Protein AF-H8H352-F1 (afdb_monomer)

Mean predicted aligned error: 6.51 Å

Organism: Deinococcus gobiensis (strain DSM 21396 / JCM 16679 / CGMCC 1.7299 / I-0) (NCBI:txid745776)

Nearest PDB structures (foldseek):
  1huu-assembly1_A-2  TM=8.001E-01  e=1.794E-04  Geobacillus stearothermophilus
  5eka-assembly1_A-2  TM=8.089E-01  e=4.527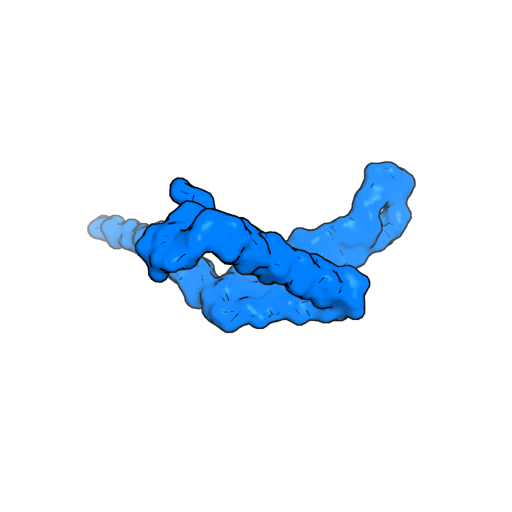E-04  Thermus thermophilus HB8
  5fbm-assembly1_B  TM=8.476E-01  e=1.220E-03  Streptococcus mutans UA159
  6n2l-assembly1_A-2  TM=8.373E-01  e=9.367E-04  Burkholderia ambifaria MC40-6
  6oaj-assembly1_B  TM=7.773E-01  e=4.890E-03  Escherichia coli K-12

Foldseek 3Di:
DDQLVVVVVVPDDSVRSVVVVVVVVVVCVVCQVVQHWDADPQFWIKHWAADDDDPPDDRIDIDTDGDPNNCVVPDDPDPPDD

Secondary structure (DSSP, 8-state):
--HHHHHHHTT--HHHHHHHHHHHHHHHHHHHHTT--EEETTTEEEEEEE----TTS-SEEEEEEE-HHHHHHHSPP-----

Radius of gyration: 17.46 Å; Cα contacts (8 Å, |Δi|>4): 84; chains: 1; bounding box: 42×35×46 Å

Sequence (82 aa):
MELAQHLQELGHSRDTAHAIVDVVCAAIALALTSGHNVTLRNLGTFRLHPYMPRPGLPSAAVTFQPAPELRDFLAPPARIVP

Solvent-accessible surface area (backbone atoms only — not comparable to full-atom values): 4920 Å² total; per-residue (Å²): 138,56,72,44,56,54,39,31,76,75,69,39,53,67,70,54,21,47,48,53,55,51,51,53,54,49,53,53,52,53,38,32,78,71,75,38,69,48,75,46,88,66,46,23,35,39,39,63,47,76,47,79,84,46,94,98,51,75,51,53,46,80,47,77,48,68,24,70,61,38,49,60,70,69,46,76,79,82,80,82,76,132

Structure (mmCIF, N/CA/C/O backbone):
data_AF-H8H352-F1
#
_entry.id   AF-H8H352-F1
#
loop_
_atom_site.group_PDB
_atom_site.id
_atom_site.type_symbol
_atom_site.label_atom_id
_atom_site.label_alt_id
_atom_site.label_comp_id
_atom_site.label_asym_id
_atom_site.label_entity_id
_atom_site.label_seq_id
_atom_site.pdbx_PDB_ins_code
_atom_site.Cartn_x
_atom_site.Cartn_y
_atom_site.Cartn_z
_atom_site.occupancy
_atom_site.B_iso_or_equiv
_atom_site.auth_seq_id
_atom_site.auth_comp_id
_atom_site.auth_asym_id
_atom_site.auth_atom_id
_atom_site.pdbx_PDB_model_num
ATOM 1 N N . MET A 1 1 ? 3.232 12.660 12.625 1.00 56.88 1 MET A N 1
ATOM 2 C CA . MET A 1 1 ? 3.673 11.324 13.072 1.00 56.88 1 MET A CA 1
ATOM 3 C C . MET A 1 1 ? 3.800 10.432 11.855 1.00 56.88 1 MET A C 1
ATOM 5 O O . MET A 1 1 ? 2.922 10.490 11.001 1.00 56.88 1 MET A O 1
ATOM 9 N N . GLU A 1 2 ? 4.886 9.671 11.753 1.00 86.19 2 GLU A N 1
ATOM 10 C CA . GLU A 1 2 ? 5.134 8.726 10.654 1.00 86.19 2 GLU A CA 1
ATOM 11 C C . GLU A 1 2 ? 4.591 7.326 11.000 1.00 86.19 2 GLU A C 1
ATOM 13 O O . GLU A 1 2 ? 4.576 6.935 12.165 1.00 86.19 2 GLU A O 1
ATOM 18 N N . LEU A 1 3 ? 4.157 6.544 10.004 1.00 87.50 3 LEU A N 1
ATOM 19 C CA . LEU A 1 3 ? 3.526 5.226 10.206 1.00 87.50 3 LEU A CA 1
ATOM 20 C C . LEU A 1 3 ? 4.402 4.250 11.015 1.00 87.50 3 LEU A C 1
ATOM 22 O O . LEU A 1 3 ? 3.907 3.568 11.910 1.00 87.50 3 LEU A O 1
ATOM 26 N N . ALA A 1 4 ? 5.710 4.216 10.746 1.00 88.75 4 ALA A N 1
ATOM 27 C CA . ALA A 1 4 ? 6.653 3.368 11.477 1.00 88.75 4 ALA A CA 1
ATOM 28 C C . ALA A 1 4 ? 6.792 3.772 12.955 1.00 88.75 4 ALA A C 1
ATOM 30 O O . ALA A 1 4 ? 7.054 2.925 13.805 1.00 88.75 4 ALA A O 1
ATOM 31 N N . GLN A 1 5 ? 6.605 5.052 13.283 1.00 91.00 5 GLN A N 1
ATOM 32 C CA . GLN A 1 5 ? 6.609 5.520 14.668 1.00 91.00 5 GLN A CA 1
ATOM 33 C C . GLN A 1 5 ? 5.360 5.033 15.408 1.00 91.00 5 GLN A C 1
ATOM 35 O O . GLN A 1 5 ? 5.464 4.543 16.527 1.00 9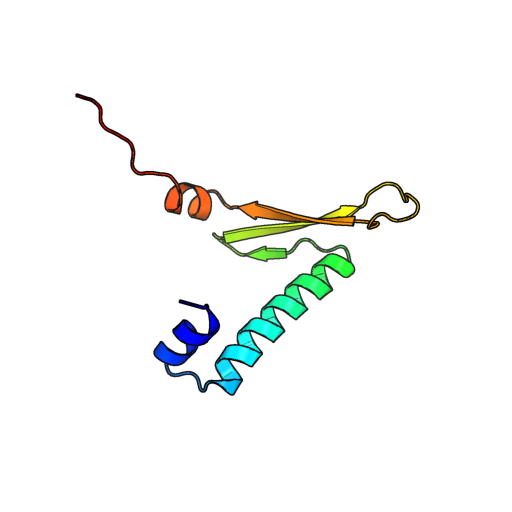1.00 5 GLN A O 1
ATOM 40 N N . HIS A 1 6 ? 4.200 5.066 14.752 1.00 92.38 6 HIS A N 1
ATOM 41 C CA . HIS A 1 6 ? 2.969 4.555 15.349 1.00 92.38 6 HIS A CA 1
ATOM 42 C C . HIS A 1 6 ? 3.023 3.037 15.598 1.00 92.38 6 HIS A C 1
ATOM 44 O O . HIS A 1 6 ? 2.578 2.550 16.631 1.00 92.38 6 HIS A O 1
ATOM 50 N N . LEU A 1 7 ? 3.650 2.273 14.698 1.00 92.31 7 LEU A N 1
ATOM 51 C CA . LEU A 1 7 ? 3.902 0.845 14.927 1.00 92.31 7 LEU A CA 1
ATOM 52 C C . LEU A 1 7 ? 4.820 0.599 16.138 1.00 92.31 7 LEU A C 1
ATOM 54 O O . LEU A 1 7 ? 4.629 -0.378 16.860 1.00 92.31 7 LEU A O 1
ATOM 58 N N . GLN A 1 8 ? 5.786 1.483 16.397 1.00 92.38 8 GLN A N 1
ATOM 59 C CA . GLN A 1 8 ? 6.625 1.389 17.598 1.00 92.38 8 GLN A CA 1
ATOM 60 C C . GLN A 1 8 ? 5.824 1.647 18.878 1.00 92.38 8 GLN A C 1
ATOM 62 O O . GLN A 1 8 ? 6.002 0.932 19.861 1.00 92.38 8 GLN A O 1
ATOM 67 N N . GLU A 1 9 ? 4.898 2.609 18.860 1.00 93.38 9 GLU A N 1
ATOM 68 C CA . GLU A 1 9 ? 3.985 2.879 19.983 1.00 93.38 9 GLU A CA 1
ATOM 69 C C . GLU A 1 9 ? 3.085 1.675 20.305 1.00 93.38 9 GLU A C 1
ATOM 71 O O . GLU A 1 9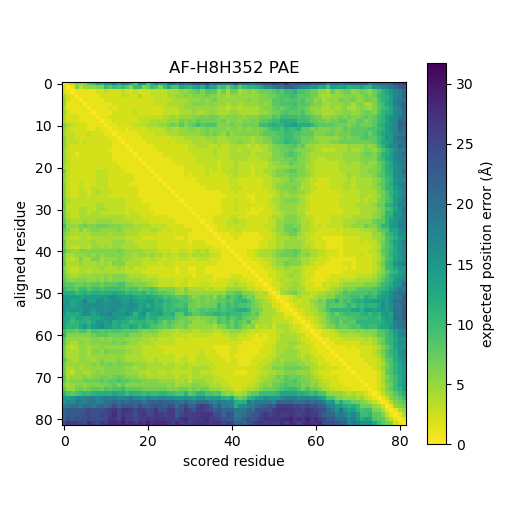 ? 2.748 1.447 21.464 1.00 93.38 9 GLU A O 1
ATOM 76 N N . LEU A 1 10 ? 2.755 0.863 19.296 1.00 93.06 10 LEU A N 1
ATOM 77 C CA . LEU A 1 10 ? 2.021 -0.399 19.451 1.00 93.06 10 LEU A CA 1
ATOM 78 C C . LEU A 1 10 ? 2.891 -1.562 19.974 1.00 93.06 10 LEU A C 1
ATOM 80 O O . LEU A 1 10 ? 2.385 -2.669 20.151 1.00 93.06 10 LEU A O 1
ATOM 84 N N . GLY A 1 11 ? 4.179 -1.327 20.247 1.00 93.50 11 GLY A N 1
ATOM 85 C CA . GLY A 1 11 ? 5.092 -2.293 20.867 1.00 93.50 11 GLY A CA 1
ATOM 86 C C . GLY A 1 11 ? 6.036 -3.016 19.903 1.00 93.50 11 GLY A C 1
ATOM 87 O O . GLY A 1 11 ? 6.764 -3.914 20.329 1.00 93.50 11 GLY A O 1
ATOM 88 N N . HIS A 1 12 ? 6.066 -2.649 18.619 1.00 92.94 12 HIS A N 1
ATOM 89 C CA . HIS A 1 12 ? 7.056 -3.196 17.689 1.00 92.94 12 HIS A CA 1
ATOM 90 C C . HIS A 1 12 ? 8.436 -2.565 17.912 1.00 92.94 12 HIS A C 1
ATOM 92 O O . HIS A 1 12 ? 8.556 -1.369 18.177 1.00 92.94 12 HIS A O 1
ATOM 98 N N . SER A 1 13 ? 9.509 -3.349 17.752 1.00 95.56 13 SER A N 1
ATOM 99 C CA . SER A 1 13 ? 10.853 -2.767 17.710 1.00 95.56 13 SER A CA 1
ATOM 100 C C . SER A 1 13 ? 10.986 -1.838 16.503 1.00 95.56 13 SER A C 1
ATOM 102 O O . SER A 1 13 ? 10.334 -2.045 15.476 1.00 95.56 13 SER A O 1
ATOM 104 N N . ARG A 1 14 ? 11.854 -0.827 16.607 1.00 92.06 14 ARG A N 1
ATOM 105 C CA . ARG A 1 14 ? 12.115 0.128 15.521 1.00 92.06 14 ARG A CA 1
ATOM 106 C C . ARG A 1 14 ? 12.411 -0.578 14.197 1.00 92.06 14 ARG A C 1
ATOM 108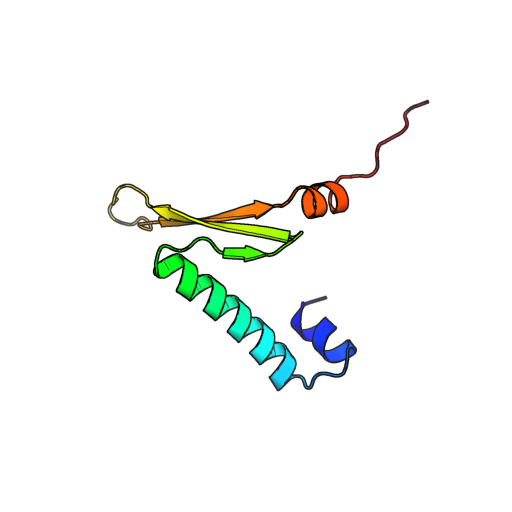 O O . ARG A 1 14 ? 11.747 -0.300 13.204 1.00 92.06 14 ARG A O 1
ATOM 115 N N . ASP A 1 15 ? 13.341 -1.529 14.204 1.00 93.69 15 ASP A N 1
ATOM 116 C CA . ASP A 1 15 ? 13.742 -2.261 12.998 1.00 93.69 15 ASP A CA 1
ATOM 117 C C . ASP A 1 15 ? 12.571 -3.043 12.393 1.00 93.69 15 ASP A C 1
ATOM 119 O O . ASP A 1 15 ? 12.366 -3.023 11.183 1.00 93.69 15 ASP A O 1
ATOM 123 N N . THR A 1 16 ? 11.744 -3.663 13.241 1.00 94.25 16 THR A N 1
ATOM 124 C CA . THR A 1 16 ? 10.550 -4.395 12.797 1.00 94.25 16 THR A CA 1
ATOM 125 C C . THR A 1 16 ? 9.515 -3.450 12.193 1.00 94.25 16 THR A C 1
ATOM 127 O O . THR A 1 16 ? 8.965 -3.740 11.136 1.00 94.25 16 THR A O 1
ATOM 130 N N . ALA A 1 17 ? 9.258 -2.308 12.831 1.00 92.25 17 ALA A N 1
ATOM 131 C CA . ALA A 1 17 ? 8.290 -1.328 12.352 1.00 92.25 17 ALA A CA 1
ATOM 132 C C . ALA A 1 17 ? 8.665 -0.771 10.971 1.00 92.25 17 ALA A C 1
ATOM 134 O O . ALA A 1 17 ? 7.810 -0.698 10.089 1.00 92.25 17 ALA A O 1
ATOM 135 N N . HIS A 1 18 ? 9.938 -0.423 10.763 1.00 92.62 18 HIS A N 1
ATOM 136 C CA . HIS A 1 18 ? 10.423 0.022 9.456 1.00 92.62 18 HIS A CA 1
ATOM 137 C C . HIS A 1 18 ? 10.361 -1.104 8.416 1.00 92.62 18 HIS A C 1
ATOM 139 O O . HIS A 1 18 ? 9.813 -0.897 7.334 1.00 92.62 18 HIS A O 1
ATOM 145 N N . ALA A 1 19 ? 10.811 -2.312 8.770 1.00 92.88 19 ALA A N 1
ATOM 146 C CA . ALA A 1 19 ? 10.767 -3.459 7.867 1.00 92.88 19 ALA A CA 1
ATOM 147 C C . ALA A 1 19 ? 9.336 -3.805 7.425 1.00 92.88 19 ALA A C 1
ATOM 149 O O . ALA A 1 19 ? 9.119 -4.120 6.259 1.00 92.88 19 ALA A O 1
ATOM 150 N N . ILE A 1 20 ? 8.345 -3.714 8.319 1.00 92.81 20 ILE A N 1
ATOM 151 C CA . ILE A 1 20 ? 6.934 -3.938 7.971 1.00 92.81 20 ILE A CA 1
ATOM 152 C C . ILE A 1 20 ? 6.481 -2.947 6.895 1.00 92.81 20 ILE A C 1
ATOM 154 O O . ILE A 1 20 ? 5.880 -3.360 5.902 1.00 92.81 20 ILE A O 1
ATOM 158 N N . VAL A 1 21 ? 6.769 -1.655 7.075 1.00 93.06 21 VAL A N 1
ATOM 159 C CA . VAL A 1 21 ? 6.374 -0.618 6.108 1.00 93.06 21 VAL A CA 1
ATOM 160 C C . VAL A 1 21 ? 7.031 -0.872 4.752 1.00 93.06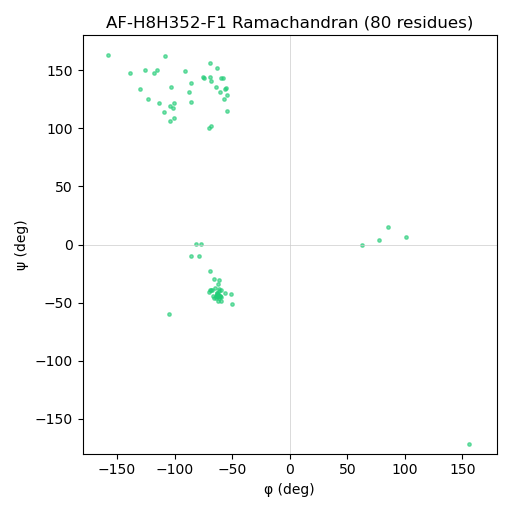 21 VAL A C 1
ATOM 162 O O . VAL A 1 21 ? 6.341 -0.868 3.731 1.00 93.06 21 VAL A O 1
ATOM 165 N N . ASP A 1 22 ? 8.329 -1.170 4.742 1.00 94.25 22 ASP A N 1
ATOM 166 C CA . ASP A 1 22 ? 9.077 -1.435 3.512 1.00 94.25 22 ASP A CA 1
ATOM 167 C C . ASP A 1 22 ? 8.558 -2.679 2.782 1.00 94.25 22 ASP A C 1
ATOM 169 O O . ASP A 1 22 ? 8.339 -2.640 1.570 1.00 94.25 22 ASP A O 1
ATOM 173 N N . VAL A 1 23 ? 8.289 -3.767 3.512 1.00 95.06 23 VAL A N 1
ATOM 174 C CA . VAL A 1 23 ? 7.759 -5.016 2.943 1.00 95.06 23 VAL A CA 1
ATOM 175 C C . VAL A 1 23 ? 6.379 -4.798 2.327 1.00 95.06 23 VAL A C 1
ATOM 177 O O . VAL A 1 23 ? 6.125 -5.273 1.218 1.00 95.06 23 VAL A O 1
ATOM 180 N N . VAL A 1 24 ? 5.492 -4.059 2.998 1.00 93.62 24 VAL A N 1
ATOM 181 C CA . VAL A 1 24 ? 4.154 -3.761 2.462 1.00 93.62 24 VAL A CA 1
ATOM 182 C C . VAL A 1 24 ? 4.256 -2.913 1.192 1.00 93.62 24 VAL A C 1
ATOM 184 O O . VAL A 1 24 ? 3.632 -3.249 0.182 1.00 93.62 24 VAL A O 1
ATOM 187 N N . CYS A 1 25 ? 5.076 -1.860 1.198 1.00 93.75 25 CYS A N 1
ATOM 188 C CA . CYS A 1 25 ? 5.311 -1.024 0.018 1.00 93.75 25 CYS A CA 1
ATOM 189 C C . CYS A 1 25 ? 5.899 -1.832 -1.150 1.00 93.75 25 CYS A C 1
ATOM 191 O O . CYS A 1 25 ? 5.426 -1.712 -2.284 1.00 93.75 25 CYS A O 1
ATOM 193 N N . ALA A 1 26 ? 6.883 -2.692 -0.877 1.00 95.44 26 ALA A N 1
ATOM 194 C CA . ALA A 1 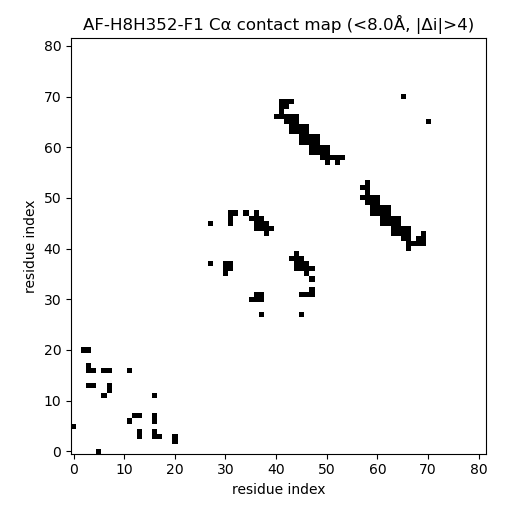26 ? 7.504 -3.554 -1.877 1.00 95.44 26 ALA A CA 1
ATOM 195 C C . ALA A 1 26 ? 6.507 -4.561 -2.470 1.00 95.44 26 ALA A C 1
ATOM 197 O O . ALA A 1 26 ? 6.479 -4.749 -3.686 1.00 95.44 26 ALA A O 1
ATOM 198 N N . ALA A 1 27 ? 5.649 -5.163 -1.642 1.00 96.00 27 ALA A N 1
ATOM 199 C CA . ALA A 1 27 ? 4.617 -6.091 -2.102 1.00 96.00 27 ALA A CA 1
ATOM 200 C C . ALA A 1 27 ? 3.594 -5.405 -3.023 1.00 96.00 27 ALA A C 1
ATOM 202 O O . ALA A 1 27 ? 3.232 -5.960 -4.064 1.00 96.00 27 ALA A O 1
ATOM 203 N N . ILE A 1 28 ? 3.169 -4.181 -2.684 1.00 95.56 28 ILE A N 1
ATOM 204 C CA . ILE A 1 28 ? 2.276 -3.386 -3.540 1.00 95.56 28 ILE A CA 1
ATOM 205 C C . ILE A 1 28 ? 2.962 -3.078 -4.875 1.00 95.56 28 ILE A C 1
ATOM 207 O O . ILE A 1 28 ? 2.376 -3.305 -5.934 1.00 95.56 28 ILE A O 1
ATOM 211 N N . ALA A 1 29 ? 4.206 -2.596 -4.835 1.00 93.38 29 ALA A N 1
ATOM 212 C CA . ALA A 1 29 ? 4.966 -2.266 -6.036 1.00 93.38 29 ALA A CA 1
ATOM 213 C C . ALA A 1 29 ? 5.147 -3.485 -6.955 1.00 93.38 29 ALA A C 1
ATOM 215 O O . ALA A 1 29 ? 4.906 -3.378 -8.157 1.00 93.38 29 ALA A O 1
ATOM 216 N N . LEU A 1 30 ? 5.500 -4.645 -6.394 1.00 96.06 30 LEU A N 1
ATOM 217 C CA . LEU A 1 30 ? 5.696 -5.888 -7.141 1.00 96.06 30 LEU A CA 1
ATOM 218 C C . LEU A 1 30 ? 4.412 -6.364 -7.831 1.00 96.06 30 LEU A C 1
ATOM 220 O O . LEU A 1 30 ? 4.443 -6.786 -8.988 1.00 96.06 30 LEU A O 1
ATOM 224 N N . ALA A 1 31 ? 3.273 -6.288 -7.142 1.00 96.19 31 ALA A N 1
ATOM 225 C CA . ALA A 1 31 ? 1.990 -6.648 -7.734 1.00 96.19 31 ALA A CA 1
ATOM 226 C C . ALA A 1 31 ? 1.639 -5.725 -8.914 1.00 96.19 31 ALA A C 1
ATOM 228 O O . ALA A 1 31 ? 1.257 -6.208 -9.981 1.00 96.19 31 ALA A O 1
ATOM 229 N N . LEU A 1 32 ? 1.850 -4.413 -8.758 1.00 94.81 32 LEU A N 1
ATOM 230 C CA . LEU A 1 32 ? 1.585 -3.425 -9.806 1.00 94.81 32 LEU A CA 1
ATOM 231 C C . LEU A 1 32 ? 2.475 -3.623 -11.037 1.00 94.81 32 LEU A C 1
ATOM 233 O O . LEU A 1 32 ? 1.972 -3.591 -12.161 1.00 94.81 32 LEU A O 1
ATOM 237 N N . THR A 1 33 ? 3.777 -3.860 -10.852 1.00 91.75 33 THR A N 1
ATOM 238 C CA . THR A 1 33 ? 4.704 -4.107 -11.973 1.00 91.75 33 THR A CA 1
ATOM 239 C C . THR A 1 33 ? 4.449 -5.445 -12.662 1.00 91.75 33 THR A C 1
ATOM 241 O O . THR A 1 33 ? 4.752 -5.582 -13.845 1.00 91.75 33 THR A O 1
ATOM 244 N N . SER A 1 34 ? 3.820 -6.392 -11.965 1.00 93.81 34 SER A N 1
ATOM 245 C CA . SER A 1 34 ? 3.345 -7.663 -12.531 1.00 93.81 34 SER A CA 1
ATOM 246 C C . SER A 1 34 ? 1.995 -7.543 -13.257 1.00 93.81 34 SER A C 1
ATOM 248 O O . SER A 1 34 ? 1.481 -8.534 -13.768 1.00 93.81 34 SER A O 1
ATOM 250 N N . GLY A 1 35 ? 1.404 -6.343 -13.321 1.00 91.56 35 GLY A N 1
ATOM 251 C CA . GLY A 1 35 ? 0.129 -6.093 -13.999 1.00 91.56 35 GLY A CA 1
ATOM 252 C C . GLY A 1 35 ? -1.112 -6.373 -13.145 1.00 91.56 35 GLY A C 1
ATOM 253 O O . GLY A 1 35 ? -2.218 -6.454 -13.682 1.00 91.56 35 GLY A O 1
ATOM 254 N N . HIS A 1 36 ? -0.962 -6.513 -11.826 1.00 95.56 36 HIS A N 1
ATOM 255 C CA . HIS A 1 36 ? -2.069 -6.745 -10.901 1.00 95.56 36 HIS A CA 1
ATOM 256 C C . HIS A 1 36 ? -2.446 -5.474 -10.139 1.00 95.56 36 HIS A C 1
ATOM 258 O O . HIS A 1 36 ? -1.599 -4.771 -9.595 1.00 95.56 36 HIS A O 1
ATOM 264 N N . ASN A 1 37 ? -3.749 -5.207 -10.039 1.00 95.94 37 ASN A N 1
ATOM 265 C CA . ASN A 1 37 ? -4.259 -4.173 -9.142 1.00 95.94 37 ASN A CA 1
ATOM 266 C C . ASN A 1 37 ? -4.196 -4.666 -7.694 1.00 95.94 37 ASN A C 1
ATOM 268 O O . ASN A 1 37 ? -4.508 -5.827 -7.420 1.00 95.94 37 ASN A O 1
ATOM 272 N N . VAL A 1 38 ? -3.884 -3.770 -6.760 1.00 97.44 38 VAL A N 1
ATOM 273 C CA . VAL A 1 38 ? -3.855 -4.095 -5.328 1.00 97.44 38 VAL A CA 1
ATOM 274 C C . VAL A 1 38 ? -5.025 -3.422 -4.639 1.00 97.44 38 VAL A C 1
ATOM 276 O O . VAL A 1 38 ? -5.084 -2.198 -4.573 1.00 97.44 38 VAL A O 1
ATOM 279 N N . THR A 1 39 ? -5.957 -4.219 -4.124 1.00 96.62 39 THR A N 1
ATOM 280 C CA . THR A 1 39 ? -7.114 -3.715 -3.375 1.00 96.62 39 THR A CA 1
ATOM 281 C C . THR A 1 39 ? -6.900 -3.949 -1.889 1.00 96.62 39 THR A C 1
ATOM 283 O O . THR A 1 39 ? -6.790 -5.090 -1.446 1.00 96.62 39 THR A O 1
ATOM 286 N N . LEU A 1 40 ? -6.877 -2.866 -1.118 1.00 94.81 40 LEU A N 1
ATOM 287 C CA . LEU A 1 40 ? -6.896 -2.899 0.338 1.00 94.81 40 LEU A CA 1
ATOM 288 C C . LEU A 1 40 ? -8.321 -2.588 0.797 1.00 94.81 40 LEU A C 1
ATOM 290 O O . LEU A 1 40 ? -8.852 -1.509 0.517 1.00 94.81 40 LEU A O 1
ATOM 294 N N . ARG A 1 41 ? -8.956 -3.550 1.474 1.00 94.19 41 ARG A N 1
ATOM 295 C CA . ARG A 1 41 ? -10.347 -3.430 1.929 1.00 94.19 41 ARG A CA 1
ATOM 296 C C . ARG A 1 41 ? -10.524 -2.164 2.777 1.00 94.19 41 ARG A C 1
ATOM 298 O O . ARG A 1 41 ? -9.700 -1.899 3.644 1.00 94.19 41 ARG A O 1
ATOM 305 N N . ASN A 1 42 ? -11.589 -1.405 2.515 1.00 92.94 42 ASN A N 1
ATOM 306 C CA . ASN A 1 42 ? -11.938 -0.136 3.177 1.00 92.94 42 ASN A CA 1
ATOM 307 C C . ASN A 1 42 ? -10.920 1.012 3.002 1.00 92.94 42 ASN A C 1
ATOM 309 O O . ASN A 1 42 ? -11.144 2.106 3.507 1.00 92.94 42 ASN A O 1
ATOM 313 N N . LEU A 1 43 ? -9.810 0.792 2.290 1.00 94.25 43 LEU A N 1
ATOM 314 C CA . LEU A 1 43 ? -8.793 1.808 2.011 1.00 94.25 43 LEU A CA 1
ATOM 315 C C . LEU A 1 43 ? -8.904 2.279 0.565 1.00 94.25 43 LEU A C 1
ATOM 317 O O . LEU A 1 43 ? -9.144 3.455 0.300 1.00 94.25 43 LEU A O 1
ATOM 321 N N . GLY A 1 44 ? -8.756 1.364 -0.389 1.00 96.81 44 GLY A N 1
ATOM 322 C CA . GLY A 1 44 ? -8.787 1.709 -1.803 1.00 96.81 44 GLY A CA 1
ATOM 323 C C . GLY A 1 44 ? -8.043 0.721 -2.680 1.00 96.81 44 GLY A C 1
ATOM 324 O O . GLY A 1 44 ? -7.628 -0.354 -2.250 1.00 96.81 44 GLY A O 1
ATOM 325 N N . THR A 1 45 ? -7.899 1.090 -3.946 1.00 97.75 45 THR A N 1
ATOM 326 C CA . THR A 1 45 ? -7.254 0.268 -4.969 1.00 97.75 45 THR A CA 1
ATOM 327 C C . THR A 1 45 ? -6.093 1.017 -5.603 1.00 97.75 45 THR A C 1
ATOM 329 O O . THR A 1 45 ? -6.284 2.102 -6.152 1.00 97.75 45 THR A O 1
ATOM 332 N N . PHE A 1 46 ? -4.909 0.413 -5.587 1.00 97.50 46 PHE A N 1
ATOM 333 C CA . PHE A 1 46 ? -3.776 0.839 -6.398 1.00 97.50 46 PHE A CA 1
ATOM 334 C C . PHE A 1 46 ? -3.855 0.209 -7.784 1.00 97.50 46 PHE A C 1
ATOM 336 O O . PHE A 1 46 ? -4.176 -0.977 -7.924 1.00 97.50 46 PHE A O 1
ATOM 343 N N . ARG A 1 47 ? -3.539 1.005 -8.804 1.00 96.62 47 ARG A N 1
ATOM 344 C CA . ARG A 1 47 ? -3.518 0.589 -10.209 1.00 96.62 47 ARG A CA 1
ATOM 345 C C . ARG A 1 47 ? -2.310 1.178 -10.912 1.00 96.62 47 ARG A C 1
ATOM 347 O O . ARG A 1 47 ? -1.907 2.298 -10.598 1.00 96.62 47 ARG A O 1
ATOM 354 N N . LEU A 1 48 ? -1.774 0.444 -11.880 1.00 94.06 48 LEU A N 1
ATOM 355 C CA . LEU A 1 48 ? -0.748 0.937 -12.787 1.00 94.06 48 LEU A CA 1
ATOM 356 C C . LEU A 1 48 ? -1.406 1.310 -14.120 1.00 94.06 48 LEU A C 1
ATOM 358 O O . LEU A 1 48 ? -2.048 0.479 -14.758 1.00 94.06 48 LEU A O 1
ATOM 362 N N . HIS A 1 49 ? -1.253 2.563 -14.530 1.00 90.38 49 HIS A N 1
ATOM 363 C CA . HIS A 1 49 ? -1.770 3.094 -15.783 1.00 90.38 49 HIS A CA 1
ATOM 364 C C . HIS A 1 49 ? -0.621 3.243 -16.778 1.00 90.38 49 HIS A C 1
ATOM 366 O O . HIS A 1 49 ? 0.196 4.151 -16.608 1.00 90.38 49 HIS A O 1
ATOM 372 N N . PRO A 1 50 ? -0.528 2.374 -17.798 1.00 87.38 50 PRO A N 1
ATOM 373 C CA . PRO A 1 50 ? 0.474 2.525 -18.838 1.00 87.38 50 PRO A CA 1
ATOM 374 C C . PRO A 1 50 ? 0.156 3.741 -19.713 1.00 87.38 50 PRO A C 1
ATOM 376 O O . PRO A 1 50 ? -1.003 4.036 -20.014 1.00 87.38 50 PRO A O 1
ATOM 379 N N . TYR A 1 51 ? 1.203 4.429 -20.150 1.00 85.25 51 TYR A N 1
ATOM 380 C CA . TYR A 1 51 ? 1.137 5.527 -21.104 1.00 85.25 51 TYR A CA 1
ATOM 381 C C . TYR A 1 51 ? 1.712 5.102 -22.449 1.00 85.25 51 TYR A C 1
ATOM 383 O O . TYR A 1 51 ? 2.486 4.149 -22.549 1.00 85.25 51 TYR A O 1
ATOM 391 N N . MET A 1 52 ? 1.382 5.856 -23.500 1.00 86.88 52 MET A N 1
ATOM 3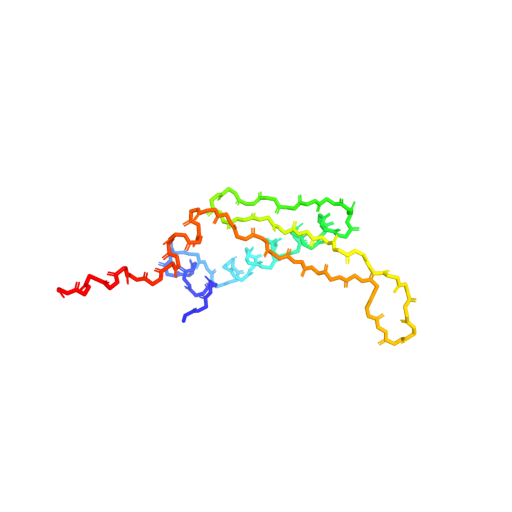92 C CA . MET A 1 52 ? 2.146 5.753 -24.739 1.00 86.88 52 MET A CA 1
ATOM 393 C C . MET A 1 52 ? 3.611 6.133 -24.465 1.00 86.88 52 MET A C 1
ATOM 395 O O . MET A 1 52 ? 3.841 7.186 -23.862 1.00 86.88 52 MET A O 1
ATOM 399 N N . PRO A 1 53 ? 4.593 5.330 -24.915 1.00 83.56 53 PRO A N 1
ATOM 400 C CA . PRO A 1 53 ? 6.005 5.640 -24.734 1.00 83.56 53 PRO A CA 1
ATOM 401 C C . PRO A 1 53 ? 6.347 7.004 -25.336 1.00 83.56 53 PRO A C 1
ATOM 403 O O . PRO A 1 53 ? 6.089 7.259 -26.513 1.00 8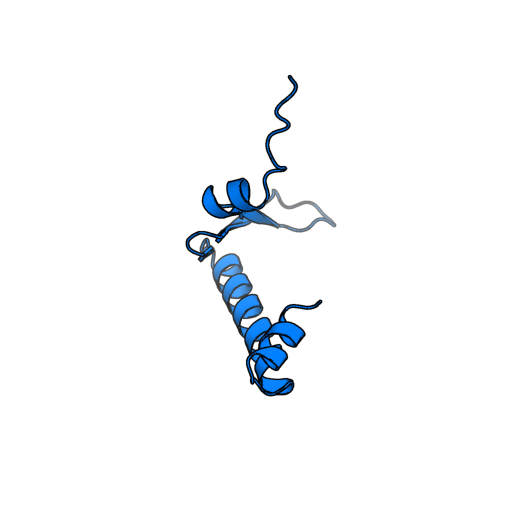3.56 53 PRO A O 1
ATOM 406 N N . ARG A 1 54 ? 6.931 7.889 -24.528 1.00 86.94 54 ARG A N 1
ATOM 407 C CA . ARG A 1 54 ? 7.423 9.198 -24.967 1.00 86.94 54 ARG A CA 1
ATOM 408 C C . ARG A 1 54 ? 8.861 9.379 -24.481 1.00 86.94 54 ARG A C 1
ATOM 410 O O . ARG A 1 54 ? 9.125 9.091 -23.313 1.00 86.94 54 ARG A O 1
ATOM 417 N N . PRO A 1 55 ? 9.790 9.847 -25.334 1.00 89.81 55 PRO A N 1
ATOM 418 C CA . PRO A 1 55 ? 11.168 10.091 -24.919 1.00 89.81 55 PRO A CA 1
ATOM 419 C C . PRO A 1 55 ? 11.228 11.018 -23.699 1.00 89.81 55 PRO A C 1
ATOM 421 O O . PRO A 1 55 ? 10.604 12.076 -23.694 1.00 89.81 55 PRO A O 1
ATOM 424 N N . GLY A 1 56 ? 11.961 10.605 -22.663 1.00 88.06 56 GLY A N 1
ATOM 425 C CA . GLY A 1 56 ? 12.142 11.384 -21.434 1.00 88.06 56 GLY A CA 1
ATOM 426 C C . GLY A 1 56 ? 10.969 11.358 -20.447 1.00 88.06 56 GLY A C 1
ATOM 427 O O . GLY A 1 56 ? 11.049 12.040 -19.428 1.00 88.06 56 GLY A O 1
ATOM 428 N N . LEU A 1 57 ? 9.904 10.586 -20.704 1.00 85.06 57 LEU A N 1
ATOM 429 C CA . LEU A 1 57 ? 8.771 10.442 -19.785 1.00 85.06 57 LEU A CA 1
ATOM 430 C C . LEU A 1 57 ? 8.630 9.006 -19.252 1.00 85.06 57 LEU A C 1
ATOM 432 O O . LEU A 1 57 ? 8.963 8.053 -19.961 1.00 85.06 57 LEU A O 1
ATOM 436 N N . PRO A 1 58 ? 8.103 8.832 -18.024 1.00 83.06 58 PRO A N 1
ATOM 437 C CA . PRO A 1 58 ? 7.756 7.518 -17.495 1.00 83.06 58 PRO A CA 1
ATOM 438 C C . PRO A 1 58 ? 6.751 6.794 -18.396 1.00 83.06 58 PRO A C 1
ATOM 440 O O . PRO A 1 58 ? 5.825 7.400 -18.936 1.00 83.06 58 PRO A O 1
ATOM 443 N N . SER A 1 59 ? 6.899 5.476 -18.516 1.00 87.19 59 SER A N 1
ATOM 444 C CA . SER A 1 59 ? 6.012 4.622 -19.316 1.00 87.19 59 SER A CA 1
ATOM 445 C C . SER A 1 59 ? 4.690 4.285 -18.622 1.00 87.19 59 SER A C 1
ATOM 447 O O . SER A 1 59 ? 3.793 3.734 -19.257 1.00 87.19 59 SER A O 1
ATOM 449 N N . ALA A 1 60 ? 4.552 4.603 -17.335 1.00 89.38 60 ALA A N 1
ATOM 450 C CA . ALA A 1 60 ? 3.344 4.374 -16.557 1.00 89.38 60 ALA A CA 1
ATOM 451 C C . ALA A 1 60 ? 3.280 5.305 -15.339 1.00 89.38 60 ALA A C 1
ATOM 453 O O . ALA A 1 60 ? 4.302 5.836 -14.900 1.00 89.38 60 ALA A O 1
ATOM 454 N N . ALA A 1 61 ? 2.090 5.447 -14.756 1.00 91.12 61 ALA A N 1
ATOM 455 C CA . ALA A 1 61 ? 1.911 6.008 -13.419 1.00 91.12 61 ALA A CA 1
ATOM 456 C C . ALA A 1 61 ? 1.118 5.066 -12.524 1.00 91.12 61 ALA A C 1
ATOM 458 O O . ALA A 1 61 ? 0.226 4.348 -12.977 1.00 91.12 61 ALA A O 1
ATOM 459 N N . VAL A 1 62 ? 1.407 5.127 -11.229 1.00 93.12 62 VAL A N 1
ATOM 460 C CA . VAL A 1 62 ? 0.574 4.505 -10.203 1.00 93.12 62 VAL A CA 1
ATOM 461 C C . VAL A 1 62 ? -0.513 5.492 -9.798 1.00 93.12 62 VAL A C 1
ATOM 463 O O . VAL A 1 62 ? -0.228 6.649 -9.497 1.00 93.12 62 VAL A O 1
ATOM 466 N N . THR A 1 63 ? -1.756 5.032 -9.755 1.00 94.50 63 THR A N 1
ATOM 467 C CA . THR A 1 63 ? -2.875 5.791 -9.188 1.00 94.50 63 THR A CA 1
ATOM 468 C C . THR A 1 63 ? -3.465 5.045 -8.007 1.00 94.50 63 THR A C 1
ATOM 470 O O . THR A 1 63 ? -3.526 3.814 -8.019 1.00 94.50 63 THR A O 1
ATOM 473 N N . PHE A 1 64 ? -3.970 5.793 -7.033 1.00 95.88 64 PHE A N 1
ATOM 474 C CA . PHE A 1 64 ? -4.745 5.260 -5.924 1.00 95.88 64 PHE A CA 1
ATOM 475 C C . PHE A 1 64 ? -6.187 5.758 -6.015 1.00 95.88 64 PHE A C 1
ATOM 477 O O . PHE A 1 64 ? -6.436 6.964 -6.019 1.00 95.88 64 PHE A O 1
ATOM 484 N N . GLN A 1 65 ? -7.134 4.828 -6.087 1.00 96.12 65 GLN A N 1
ATOM 485 C CA . GLN A 1 65 ? -8.559 5.116 -6.015 1.00 96.12 65 GLN A CA 1
ATOM 486 C C . GLN A 1 65 ? -9.048 4.807 -4.591 1.00 96.12 65 GLN A C 1
ATOM 488 O O . GLN A 1 65 ? -9.129 3.627 -4.241 1.00 96.12 65 GLN A O 1
ATOM 493 N N . PRO A 1 66 ? -9.381 5.819 -3.770 1.00 95.25 66 PRO A N 1
ATOM 494 C CA . PRO A 1 66 ? -9.833 5.595 -2.402 1.00 95.25 66 PRO A CA 1
ATOM 495 C C . PRO A 1 66 ? -11.207 4.913 -2.379 1.00 95.25 66 PRO A C 1
ATOM 497 O O . PRO A 1 66 ? -12.087 5.229 -3.189 1.00 95.25 66 PRO A O 1
ATOM 500 N N . ALA A 1 67 ? -11.383 3.979 -1.446 1.00 96.12 67 ALA A N 1
ATOM 501 C CA . ALA A 1 67 ? -12.661 3.324 -1.190 1.00 96.12 67 ALA A CA 1
ATOM 502 C C . ALA A 1 67 ? -13.666 4.320 -0.572 1.00 96.12 67 ALA A C 1
ATOM 504 O O . ALA A 1 67 ? -13.230 5.312 0.023 1.00 96.12 67 ALA A O 1
ATOM 505 N N . PRO A 1 68 ? -14.990 4.095 -0.703 1.00 93.81 68 PRO A N 1
ATOM 506 C CA . PRO A 1 68 ? -16.004 4.965 -0.104 1.00 93.81 68 PRO A CA 1
ATOM 507 C C . PRO A 1 68 ? -15.760 5.223 1.384 1.00 93.81 68 PRO A C 1
ATOM 509 O O . PRO A 1 68 ? -15.784 6.369 1.808 1.00 93.81 68 PRO A O 1
ATOM 512 N N . GLU A 1 69 ? -15.388 4.192 2.139 1.00 93.56 69 GLU A N 1
ATOM 513 C CA . GLU A 1 69 ? -15.148 4.285 3.579 1.00 93.56 69 GLU A CA 1
ATOM 514 C C . GLU A 1 69 ? -14.023 5.275 3.911 1.00 93.56 69 GLU A C 1
ATOM 516 O O . GLU A 1 69 ? -14.170 6.114 4.798 1.00 93.56 69 GLU A O 1
ATOM 521 N N . LEU A 1 70 ? -12.912 5.224 3.166 1.00 93.19 70 LEU A N 1
ATOM 522 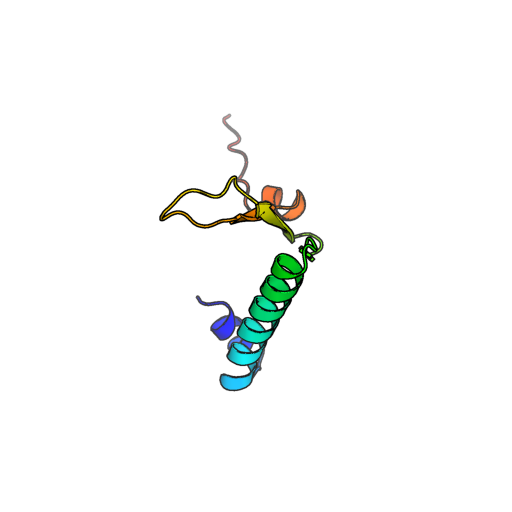C CA . LEU A 1 70 ? -11.813 6.174 3.334 1.00 93.19 70 LEU A CA 1
ATOM 523 C C . LEU A 1 70 ? -12.223 7.585 2.898 1.00 93.19 70 LEU A C 1
ATOM 525 O O . LEU A 1 70 ? -11.835 8.562 3.534 1.00 93.19 70 LEU A O 1
ATOM 529 N N . ARG A 1 71 ? -13.000 7.711 1.818 1.00 91.56 71 ARG A N 1
ATOM 530 C CA . ARG A 1 71 ? -13.486 9.015 1.342 1.00 91.56 71 ARG A CA 1
ATOM 531 C C . ARG A 1 71 ? -14.398 9.680 2.363 1.00 91.56 71 ARG A C 1
ATOM 533 O O . ARG A 1 71 ? -14.229 10.869 2.606 1.00 91.56 71 ARG A O 1
ATOM 540 N N . ASP A 1 72 ? -15.315 8.921 2.948 1.00 90.31 72 ASP A N 1
ATOM 541 C CA . ASP A 1 72 ? -16.267 9.405 3.945 1.00 90.31 72 ASP A CA 1
ATOM 542 C C . ASP A 1 72 ? -15.553 9.758 5.252 1.00 90.31 72 ASP A C 1
ATOM 544 O O . ASP A 1 72 ? -15.833 10.795 5.847 1.00 90.31 72 ASP A O 1
ATOM 548 N N . PHE A 1 73 ? -14.566 8.953 5.658 1.00 89.25 73 PHE A N 1
ATOM 549 C CA . PHE A 1 73 ? -13.720 9.252 6.814 1.00 89.25 73 PHE A CA 1
ATOM 550 C C . PHE A 1 73 ? -12.918 10.553 6.643 1.00 89.25 73 PHE A C 1
ATOM 552 O O . PHE A 1 73 ? -12.748 11.308 7.598 1.00 89.25 73 PHE A O 1
ATOM 559 N N . LEU A 1 74 ? -12.420 10.820 5.432 1.00 88.31 74 LEU A N 1
ATOM 560 C CA . LEU A 1 74 ? -11.657 12.031 5.113 1.00 88.31 74 LEU A CA 1
ATOM 561 C C . LEU A 1 74 ? -12.543 13.229 4.742 1.00 88.31 74 LEU A C 1
ATOM 563 O O . LEU A 1 74 ? -12.023 14.338 4.581 1.00 88.31 74 LEU A O 1
ATOM 567 N N . ALA A 1 75 ? -13.849 13.028 4.555 1.00 85.62 75 ALA A N 1
ATOM 568 C CA . ALA A 1 75 ? -14.751 14.095 4.161 1.00 85.62 75 ALA A CA 1
ATOM 569 C C . ALA A 1 75 ? -14.813 15.160 5.270 1.00 85.62 75 ALA A C 1
ATOM 571 O O . ALA A 1 75 ? -14.915 14.825 6.453 1.00 85.62 75 ALA A O 1
ATOM 572 N N . PRO A 1 76 ? -14.760 16.459 4.922 1.00 75.94 76 PRO A N 1
ATOM 573 C CA . PRO A 1 76 ? -14.933 17.506 5.913 1.00 75.94 76 PRO A CA 1
ATOM 574 C C . PRO A 1 76 ? -16.308 17.361 6.581 1.00 75.94 76 PRO A C 1
ATOM 576 O O . PRO A 1 76 ? -17.281 17.018 5.901 1.00 75.94 76 PRO A O 1
ATOM 579 N N . PRO A 1 77 ? -16.418 17.642 7.892 1.00 70.62 77 PRO A N 1
ATOM 580 C CA . PRO A 1 77 ? -17.692 17.552 8.588 1.00 70.62 77 PRO A CA 1
ATOM 581 C C . PRO A 1 77 ? -18.717 18.448 7.891 1.00 70.62 77 PRO A C 1
ATOM 583 O O . PRO A 1 77 ? -18.418 19.599 7.552 1.00 70.62 77 PRO A O 1
ATOM 586 N N . ALA A 1 78 ? -19.917 17.912 7.658 1.00 64.50 78 ALA A N 1
ATOM 587 C CA . ALA A 1 78 ? -21.000 18.654 7.031 1.00 64.50 78 ALA A CA 1
ATOM 588 C C . ALA A 1 78 ? -21.245 19.946 7.823 1.00 64.50 78 ALA A C 1
ATOM 590 O O . ALA A 1 78 ? -21.623 19.909 8.995 1.00 64.50 78 ALA A O 1
ATOM 591 N N . ARG A 1 79 ? -21.000 21.104 7.197 1.00 56.28 79 ARG A N 1
ATOM 592 C CA . ARG A 1 79 ? -21.391 22.390 7.777 1.00 56.28 79 ARG A CA 1
ATOM 593 C C . ARG A 1 79 ? -22.912 22.444 7.761 1.00 56.28 79 ARG A C 1
ATOM 595 O O . ARG A 1 79 ? -23.506 22.690 6.716 1.00 56.28 79 ARG A O 1
ATOM 602 N N . ILE A 1 80 ? -23.530 22.206 8.912 1.00 59.44 80 ILE A N 1
ATOM 603 C CA . ILE A 1 80 ? -24.927 22.568 9.134 1.00 59.44 80 ILE A CA 1
ATOM 604 C C . ILE A 1 80 ? -24.942 24.098 9.193 1.00 59.44 80 ILE A C 1
ATOM 606 O O . ILE A 1 80 ? -24.507 24.687 10.181 1.00 59.44 80 ILE A O 1
ATOM 610 N N . VAL A 1 81 ? -25.328 24.740 8.091 1.00 48.75 81 VAL A N 1
ATOM 611 C CA . VAL A 1 81 ? -25.605 26.180 8.076 1.00 48.75 81 VAL A CA 1
ATOM 612 C C . VAL A 1 81 ? -27.065 26.343 8.522 1.00 48.75 81 VAL A C 1
ATOM 614 O O . VAL A 1 81 ? -27.914 25.681 7.923 1.00 48.75 81 VAL A O 1
ATOM 617 N N . PRO A 1 82 ? -27.340 27.109 9.596 1.00 64.38 82 PRO A N 1
ATOM 618 C CA . PRO A 1 82 ? -28.690 27.304 10.127 1.00 64.38 82 PRO A CA 1
ATOM 619 C C . PRO A 1 82 ? -29.606 28.088 9.181 1.00 64.38 82 PRO A C 1
ATOM 621 O O . PRO A 1 82 ? -29.083 28.864 8.346 1.00 64.38 82 PRO A O 1
#

InterPro domains:
  IPR000119 Histone-like DNA-binding protein [PF00216] (2-56)
  IPR010992 Integration host factor (IHF)-like DNA-binding domain superfamily [G3DSA:4.10.520.10] (1-75)
  IPR010992 Integration host factor (IHF)-like DNA-binding domain superfamily [SSF47729] (8-74)

pLDDT: mean 89.46, std 9.92, range [48.75, 97.75]